Protein AF-A0A3P7NW54-F1 (afdb_monomer)

Mean predicted aligned error: 4.27 Å

InterPro domains:
  IPR036188 FAD/NAD(P)-binding domain superfamily [G3DSA:3.50.50.60] (1-133)

Radius of gyration: 20.53 Å; Cα contacts (8 Å, |Δi|>4): 129; chains: 1; bounding box: 55×34×50 Å

Structure (mmCIF, N/CA/C/O backbone):
data_AF-A0A3P7NW54-F1
#
_entry.id   AF-A0A3P7NW54-F1
#
loop_
_atom_site.group_PDB
_atom_site.id
_atom_site.type_symbol
_atom_site.label_atom_id
_atom_site.label_alt_id
_atom_site.label_comp_id
_atom_site.label_asym_id
_atom_site.label_entity_id
_atom_site.label_seq_id
_atom_site.pdbx_PDB_ins_code
_atom_site.Cartn_x
_atom_site.Cartn_y
_atom_site.Cartn_z
_atom_site.occupancy
_atom_site.B_iso_or_equiv
_atom_site.auth_seq_id
_atom_site.auth_comp_id
_atom_site.auth_asym_id
_atom_site.auth_atom_id
_atom_site.pdbx_PDB_model_num
ATOM 1 N N . GLN A 1 1 ? 14.158 8.516 -27.474 1.00 71.12 1 GLN A N 1
ATOM 2 C CA . GLN A 1 1 ? 15.594 8.461 -27.823 1.00 71.12 1 GLN A CA 1
ATOM 3 C C . GLN A 1 1 ? 16.418 8.303 -26.555 1.00 71.12 1 GLN A C 1
ATOM 5 O O . GLN A 1 1 ? 16.928 7.213 -26.355 1.00 71.12 1 GLN A O 1
ATOM 10 N N . LEU A 1 2 ? 16.351 9.264 -25.623 1.00 90.12 2 LEU A N 1
ATOM 11 C CA . LEU A 1 2 ? 17.020 9.201 -24.313 1.00 90.12 2 LEU A CA 1
ATOM 12 C C . LEU A 1 2 ? 16.905 7.848 -23.580 1.00 90.12 2 LEU A C 1
ATOM 14 O O . LEU A 1 2 ? 17.915 7.283 -23.183 1.00 90.12 2 LEU A O 1
ATOM 18 N N . SER A 1 3 ? 15.699 7.291 -23.433 1.00 91.94 3 SER A N 1
ATOM 19 C CA . SER A 1 3 ? 15.502 6.012 -22.730 1.00 91.94 3 SER A CA 1
ATOM 20 C C . SER A 1 3 ? 16.209 4.822 -23.393 1.00 91.94 3 SER A C 1
ATOM 22 O O . SER A 1 3 ? 16.720 3.954 -22.690 1.00 91.94 3 SER A O 1
ATOM 24 N N . ARG A 1 4 ? 16.301 4.790 -24.731 1.00 92.12 4 ARG A N 1
ATOM 25 C CA . ARG A 1 4 ? 17.040 3.745 -25.463 1.00 92.12 4 ARG A CA 1
ATOM 26 C C . ARG A 1 4 ? 18.547 3.912 -25.316 1.00 92.12 4 ARG A C 1
ATOM 28 O O . ARG A 1 4 ? 19.242 2.916 -25.140 1.00 92.12 4 ARG A O 1
ATOM 35 N N . ASP A 1 5 ? 19.037 5.149 -25.357 1.00 93.00 5 ASP A N 1
ATOM 36 C CA . ASP A 1 5 ? 20.465 5.445 -25.213 1.00 93.00 5 ASP A CA 1
ATOM 37 C C . ASP A 1 5 ? 20.952 5.050 -23.809 1.00 93.00 5 ASP A C 1
ATOM 39 O O . ASP A 1 5 ? 21.955 4.350 -23.668 1.00 93.00 5 ASP A O 1
ATOM 43 N N . VAL A 1 6 ? 20.177 5.396 -22.773 1.00 94.75 6 VAL A N 1
ATOM 44 C CA . VAL A 1 6 ? 20.446 4.998 -21.382 1.00 94.75 6 VAL A CA 1
ATOM 45 C C . VAL A 1 6 ? 20.400 3.477 -21.215 1.00 94.75 6 VAL A C 1
ATOM 47 O O . VAL A 1 6 ? 21.310 2.911 -20.615 1.00 94.75 6 VAL A O 1
ATOM 50 N N . ALA A 1 7 ? 19.394 2.793 -21.773 1.00 95.19 7 ALA A N 1
ATOM 51 C CA . ALA A 1 7 ? 19.308 1.332 -21.704 1.00 95.19 7 ALA A CA 1
ATOM 52 C C . ALA A 1 7 ? 20.479 0.642 -22.428 1.00 95.19 7 ALA A C 1
ATOM 54 O O . ALA A 1 7 ? 21.038 -0.329 -21.916 1.00 95.19 7 ALA A O 1
ATOM 55 N N . THR A 1 8 ? 20.894 1.160 -23.588 1.00 94.88 8 THR A N 1
ATOM 56 C CA . THR A 1 8 ? 22.049 0.645 -24.343 1.00 94.88 8 THR A CA 1
ATOM 57 C C . THR A 1 8 ? 23.335 0.799 -23.537 1.00 94.88 8 THR A C 1
ATOM 59 O O . THR A 1 8 ? 24.111 -0.149 -23.432 1.00 94.88 8 THR A O 1
ATOM 62 N N . PHE A 1 9 ? 23.539 1.969 -22.92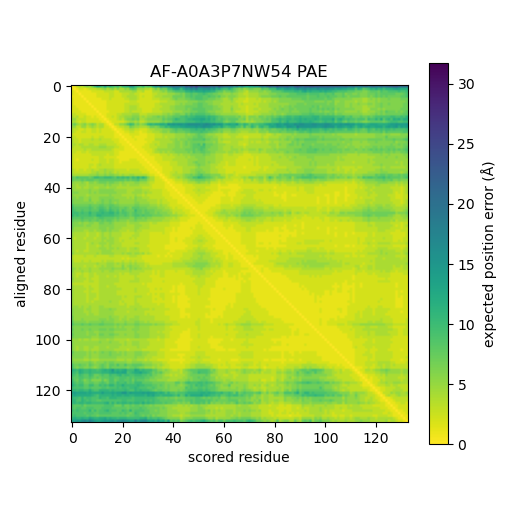4 1.00 95.75 9 PHE A N 1
ATOM 63 C CA . PHE A 1 9 ? 24.691 2.230 -22.066 1.00 95.75 9 PHE A CA 1
ATOM 64 C C . PHE A 1 9 ? 24.709 1.308 -20.838 1.00 95.75 9 PHE A C 1
ATOM 66 O O . PHE A 1 9 ? 25.707 0.630 -20.601 1.00 95.75 9 PHE A O 1
ATOM 73 N N . ALA A 1 10 ? 23.597 1.226 -20.099 1.00 96.25 10 ALA A N 1
ATOM 74 C CA . ALA A 1 10 ? 23.486 0.433 -18.872 1.00 96.25 10 ALA A CA 1
ATOM 75 C C . ALA A 1 10 ? 23.645 -1.080 -19.101 1.00 96.25 10 ALA A C 1
ATOM 77 O O . ALA A 1 10 ? 24.059 -1.801 -18.198 1.00 96.25 10 ALA A O 1
ATOM 78 N N . THR A 1 11 ? 23.327 -1.566 -20.303 1.00 96.50 11 THR A N 1
ATOM 79 C CA . THR A 1 1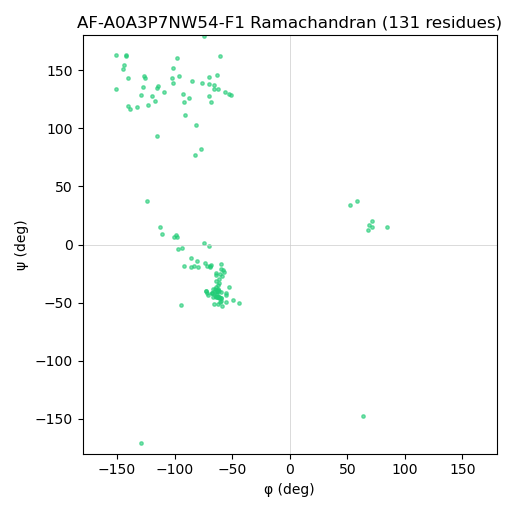1 ? 23.458 -2.984 -20.675 1.00 96.50 11 THR A CA 1
ATOM 80 C C . THR A 1 11 ? 24.709 -3.281 -21.500 1.00 96.50 11 THR A C 1
ATOM 82 O O . THR A 1 11 ? 24.862 -4.402 -21.982 1.00 96.50 11 THR A O 1
ATOM 85 N N . HIS A 1 12 ? 25.602 -2.300 -21.686 1.00 95.00 12 HIS A N 1
ATOM 86 C CA . HIS A 1 12 ? 26.802 -2.406 -22.526 1.00 95.00 12 HIS A CA 1
ATOM 87 C C . HIS A 1 12 ? 26.515 -2.902 -23.956 1.00 95.00 12 HIS A C 1
ATOM 89 O O . HIS A 1 12 ? 27.309 -3.634 -24.543 1.00 95.00 12 HIS A O 1
ATOM 95 N N . GLY A 1 13 ? 25.354 -2.542 -24.511 1.00 93.62 13 GLY A N 1
ATOM 96 C CA . GLY A 1 13 ? 24.903 -3.025 -25.819 1.00 93.62 13 GLY A CA 1
ATOM 97 C C . GLY A 1 13 ? 24.565 -4.521 -25.869 1.00 93.62 13 GLY A C 1
ATOM 98 O O . GLY A 1 13 ? 24.384 -5.062 -26.955 1.00 93.62 13 GLY A O 1
ATOM 99 N N . GLY A 1 14 ? 24.462 -5.201 -24.720 1.00 95.56 14 GLY A N 1
ATOM 100 C CA . GLY A 1 14 ? 24.140 -6.629 -24.639 1.00 95.56 14 GLY A CA 1
ATOM 101 C C . GLY A 1 14 ? 22.702 -6.970 -25.046 1.00 95.56 14 GLY A C 1
ATOM 102 O O . GLY A 1 14 ? 22.411 -8.120 -25.371 1.00 95.56 14 GLY A O 1
ATOM 103 N N . LEU A 1 15 ? 21.802 -5.982 -25.066 1.00 93.69 15 LEU A N 1
ATOM 104 C CA . LEU A 1 15 ? 20.455 -6.129 -25.613 1.00 93.69 15 LEU A CA 1
ATOM 105 C C . LEU A 1 15 ? 20.443 -5.739 -27.094 1.00 93.69 15 LEU A C 1
ATOM 107 O O . LEU A 1 15 ? 20.563 -4.568 -27.444 1.00 93.69 15 LEU A O 1
ATOM 111 N N . SER A 1 16 ? 20.242 -6.728 -27.966 1.00 88.06 16 SER A N 1
ATOM 112 C CA . SER A 1 16 ? 20.237 -6.548 -29.425 1.00 88.06 16 SER A CA 1
ATOM 113 C C . SER A 1 16 ? 18.985 -5.853 -29.971 1.00 88.06 16 SER A C 1
ATOM 115 O O . SER A 1 16 ? 18.987 -5.394 -31.113 1.00 88.06 16 SER A O 1
ATOM 117 N N . ARG A 1 17 ? 17.907 -5.774 -29.180 1.00 89.88 17 ARG A N 1
ATOM 118 C CA . ARG A 1 17 ? 16.622 -5.196 -29.585 1.00 89.88 17 ARG A CA 1
ATOM 119 C C . ARG A 1 17 ? 16.003 -4.392 -28.442 1.00 89.88 17 ARG A C 1
ATOM 121 O O . ARG A 1 17 ? 15.694 -4.945 -27.393 1.00 89.88 17 ARG A O 1
ATOM 128 N N . LEU A 1 18 ? 15.792 -3.097 -28.683 1.00 92.31 18 LEU A N 1
ATOM 129 C CA . LEU A 1 18 ? 15.212 -2.127 -27.738 1.00 92.31 18 LEU A CA 1
ATOM 130 C C . LEU A 1 18 ? 13.976 -1.428 -28.334 1.00 92.31 18 LEU A C 1
ATOM 132 O O . LEU A 1 18 ? 13.747 -0.223 -28.157 1.00 92.31 18 LEU A O 1
ATOM 136 N N . ASP A 1 19 ? 13.186 -2.187 -29.092 1.00 93.94 19 ASP A N 1
ATOM 137 C CA . ASP A 1 19 ? 11.861 -1.741 -29.507 1.00 93.94 19 ASP A CA 1
ATOM 138 C C . ASP A 1 19 ? 10.969 -1.626 -28.273 1.00 93.94 19 ASP A C 1
ATOM 140 O O . ASP A 1 19 ? 10.984 -2.498 -27.406 1.00 93.94 19 ASP A O 1
ATOM 144 N N . PHE A 1 20 ? 10.186 -0.551 -28.192 1.00 95.19 20 PHE A N 1
ATOM 145 C CA . PHE A 1 20 ? 9.245 -0.411 -27.090 1.00 95.19 20 PHE A CA 1
ATOM 146 C C . PHE A 1 20 ? 8.124 -1.433 -27.248 1.00 95.19 20 PHE A C 1
ATOM 148 O O . PHE A 1 20 ? 7.590 -1.608 -28.348 1.00 95.19 20 PHE A O 1
ATOM 155 N N . ALA A 1 21 ? 7.735 -2.053 -26.135 1.00 96.00 21 ALA A N 1
ATOM 156 C CA . ALA A 1 21 ? 6.434 -2.692 -26.040 1.00 96.00 21 ALA A CA 1
ATOM 157 C C . ALA A 1 21 ? 5.325 -1.647 -26.257 1.00 96.00 21 ALA A C 1
ATOM 159 O O . ALA A 1 21 ? 5.561 -0.439 -26.170 1.00 96.00 21 ALA A O 1
ATOM 160 N N . THR A 1 22 ? 4.116 -2.110 -26.563 1.00 97.69 22 THR A N 1
ATOM 161 C CA . THR A 1 22 ? 2.942 -1.238 -26.643 1.00 97.69 22 THR A CA 1
ATOM 162 C C . THR A 1 22 ? 2.224 -1.215 -25.301 1.00 97.69 22 THR A C 1
ATOM 164 O O . THR A 1 22 ? 1.935 -2.263 -24.728 1.00 97.69 22 THR A O 1
ATOM 167 N N . ASN A 1 23 ? 1.945 -0.015 -24.795 1.00 96.88 23 ASN A N 1
ATOM 168 C CA . ASN A 1 23 ? 1.121 0.176 -23.608 1.00 96.88 23 ASN A CA 1
ATOM 169 C C . ASN A 1 23 ? -0.371 -0.060 -23.932 1.00 96.88 23 ASN A C 1
ATOM 171 O O . ASN A 1 23 ? -0.749 -0.306 -25.080 1.00 96.88 23 ASN A O 1
ATOM 175 N N . ALA A 1 24 ? -1.244 0.073 -22.929 1.00 96.75 24 ALA A N 1
ATOM 176 C CA . ALA A 1 24 ? -2.691 -0.128 -23.082 1.00 96.75 24 ALA A CA 1
ATOM 177 C C . ALA A 1 24 ? -3.371 0.803 -24.114 1.00 96.75 24 ALA A C 1
ATOM 179 O O . ALA A 1 24 ? -4.478 0.514 -24.562 1.00 96.75 24 ALA A O 1
ATOM 180 N N . HIS A 1 25 ? -2.715 1.895 -24.518 1.00 96.38 25 HIS A N 1
ATOM 181 C CA . HIS A 1 25 ? -3.189 2.837 -25.537 1.00 96.38 25 HIS A CA 1
ATOM 182 C C . HIS A 1 25 ? -2.583 2.568 -26.926 1.00 96.38 25 HIS A C 1
ATOM 184 O O . HIS A 1 25 ? -2.762 3.370 -27.841 1.00 96.38 25 HIS A O 1
ATOM 190 N N . GLY A 1 26 ? -1.828 1.476 -27.092 1.00 96.31 26 GLY A N 1
ATOM 191 C CA . GLY A 1 26 ? -1.127 1.152 -28.336 1.00 96.31 26 GLY A CA 1
ATOM 192 C C . GLY A 1 26 ? 0.081 2.051 -28.626 1.00 96.31 26 GLY A C 1
ATOM 193 O O . GLY A 1 26 ? 0.568 2.076 -29.754 1.00 96.31 26 GLY A O 1
ATOM 194 N N . GLN A 1 27 ? 0.566 2.802 -27.636 1.00 96.50 27 GLN A N 1
ATOM 195 C CA . GLN A 1 27 ? 1.720 3.695 -27.760 1.00 96.50 27 GLN A CA 1
ATOM 196 C C . GLN A 1 27 ? 2.991 3.018 -27.222 1.00 96.50 27 GLN A C 1
ATOM 198 O O . GLN A 1 27 ? 2.878 2.072 -26.444 1.00 96.50 27 GLN A O 1
ATOM 203 N N . PRO A 1 28 ? 4.201 3.486 -27.584 1.00 96.69 28 PRO A N 1
ATOM 204 C CA . PRO A 1 28 ? 5.440 3.022 -26.961 1.00 96.69 28 PRO A CA 1
ATOM 205 C C . PRO A 1 28 ? 5.381 3.098 -25.427 1.00 96.69 28 PRO A C 1
ATOM 207 O O . PRO A 1 28 ? 5.049 4.147 -24.877 1.00 96.69 28 PRO A O 1
ATOM 210 N N . ASP A 1 29 ? 5.714 2.003 -24.747 1.00 96.25 29 ASP A N 1
ATOM 211 C CA . ASP A 1 29 ? 5.665 1.896 -23.287 1.00 96.25 29 ASP A CA 1
ATOM 212 C C . ASP A 1 29 ? 6.859 2.601 -22.626 1.00 96.25 29 ASP A C 1
ATOM 214 O O . ASP A 1 29 ? 7.905 2.018 -22.335 1.00 96.25 29 ASP A O 1
ATOM 218 N N . VAL A 1 30 ? 6.724 3.917 -22.483 1.00 95.62 30 VAL A N 1
ATOM 219 C CA . VAL A 1 30 ? 7.659 4.791 -21.780 1.00 95.62 30 VAL A CA 1
ATOM 220 C C . VAL A 1 30 ? 6.887 5.974 -21.206 1.00 95.62 30 VAL A C 1
ATOM 222 O O . VAL A 1 30 ? 6.071 6.589 -21.892 1.00 95.62 30 VAL A O 1
ATOM 225 N N . ALA A 1 31 ? 7.152 6.306 -19.947 1.00 95.44 31 ALA A N 1
ATOM 226 C CA . ALA A 1 31 ? 6.496 7.397 -19.241 1.00 95.44 31 ALA A CA 1
ATOM 227 C C . ALA A 1 31 ? 7.487 8.131 -18.330 1.00 95.44 31 ALA A C 1
ATOM 229 O O . ALA A 1 31 ? 8.567 7.623 -18.023 1.00 95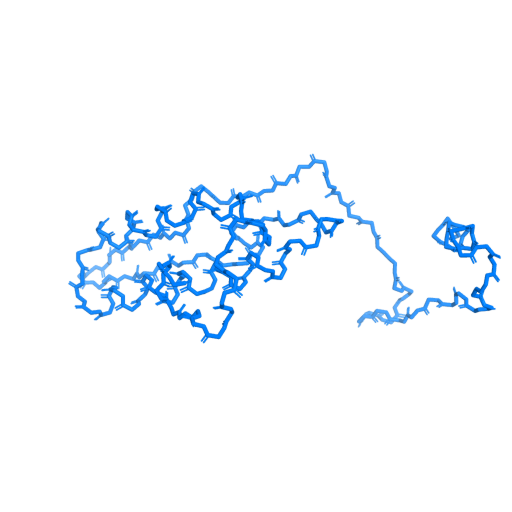.44 31 ALA A O 1
ATOM 230 N N . ILE A 1 32 ? 7.116 9.345 -17.928 1.00 95.69 32 ILE A N 1
ATOM 231 C CA . ILE A 1 32 ? 7.857 10.171 -16.973 1.00 95.69 32 ILE A CA 1
ATOM 232 C C . ILE A 1 32 ? 6.975 10.337 -15.740 1.00 95.69 32 ILE A C 1
ATOM 234 O O . ILE A 1 32 ? 5.786 10.625 -15.869 1.00 95.69 32 ILE A O 1
ATOM 238 N N . PHE A 1 33 ? 7.578 10.171 -14.568 1.00 95.38 33 PHE A N 1
ATOM 239 C CA . PHE A 1 33 ? 6.927 10.312 -13.271 1.00 95.38 33 PHE A CA 1
ATOM 240 C C . PHE A 1 33 ? 7.714 11.301 -12.416 1.00 95.38 33 PHE A C 1
ATOM 242 O O . PHE A 1 33 ? 8.942 11.366 -12.514 1.00 95.38 33 PHE A O 1
ATOM 249 N N . ASP A 1 34 ? 7.001 12.074 -11.604 1.00 95.62 34 ASP A N 1
ATOM 250 C CA . ASP A 1 34 ? 7.595 12.989 -10.635 1.00 95.62 34 ASP A CA 1
ATOM 251 C C . ASP A 1 34 ? 7.765 12.272 -9.290 1.00 95.62 34 ASP A C 1
ATOM 253 O O . ASP A 1 34 ? 6.798 11.767 -8.731 1.00 95.62 34 ASP A O 1
ATOM 257 N N . PHE A 1 35 ? 8.996 12.230 -8.782 1.00 94.94 35 PHE A N 1
ATOM 258 C CA . PHE A 1 35 ? 9.336 11.661 -7.472 1.00 94.94 35 PHE A CA 1
ATOM 259 C C . PHE A 1 35 ? 9.803 12.724 -6.468 1.00 94.94 35 PHE A C 1
ATOM 261 O O . PHE A 1 35 ? 10.412 12.394 -5.452 1.00 94.94 35 PHE A O 1
ATOM 268 N N . THR A 1 36 ? 9.557 14.007 -6.748 1.00 93.81 36 THR A N 1
ATOM 269 C CA . THR A 1 36 ? 9.990 15.119 -5.889 1.00 93.81 36 THR A CA 1
ATOM 270 C C . THR A 1 36 ? 9.298 15.088 -4.527 1.00 93.81 36 THR A C 1
ATOM 272 O O . THR A 1 36 ? 9.932 15.348 -3.504 1.00 93.81 36 THR A O 1
ATOM 275 N N . SER A 1 37 ? 8.008 14.756 -4.498 1.00 90.56 37 SER A N 1
ATOM 276 C CA . SER A 1 37 ? 7.217 14.643 -3.274 1.00 90.56 37 SER A CA 1
ATOM 277 C C . SER A 1 37 ? 6.492 13.310 -3.235 1.00 90.56 37 SER A C 1
ATOM 279 O O . SER A 1 37 ? 5.784 12.980 -4.180 1.00 90.56 37 SER A O 1
ATOM 281 N N . LEU A 1 38 ? 6.639 12.593 -2.123 1.00 91.38 38 LEU A N 1
ATOM 282 C CA . LEU A 1 38 ? 5.872 11.387 -1.831 1.00 91.38 38 LEU A CA 1
ATOM 283 C C . LEU A 1 38 ? 4.761 11.725 -0.842 1.00 91.38 38 LEU A C 1
ATOM 285 O O . LEU A 1 38 ? 4.977 12.467 0.121 1.00 91.38 38 LEU A O 1
ATOM 289 N N . SER A 1 39 ? 3.588 11.157 -1.076 1.00 93.81 39 SER A N 1
ATOM 290 C CA . SER A 1 39 ? 2.389 11.376 -0.278 1.00 93.81 39 SER A CA 1
ATOM 291 C C . SER A 1 39 ? 2.123 10.203 0.663 1.00 93.81 39 SER A C 1
ATOM 293 O O . SER A 1 39 ? 2.307 9.038 0.319 1.00 93.81 39 SER A O 1
ATOM 295 N N . ALA A 1 40 ? 1.628 10.499 1.859 1.00 96.31 40 ALA A N 1
ATOM 296 C CA . ALA A 1 40 ? 1.089 9.498 2.771 1.00 96.31 40 ALA A CA 1
ATOM 297 C C . ALA A 1 40 ? -0.151 10.067 3.459 1.00 96.31 40 ALA A C 1
ATOM 299 O O . ALA A 1 40 ? -0.213 11.262 3.759 1.00 96.31 40 ALA A O 1
ATOM 300 N N . ALA A 1 41 ? -1.150 9.222 3.698 1.00 97.00 41 ALA A N 1
ATOM 301 C CA . ALA A 1 41 ? -2.347 9.637 4.410 1.00 97.00 41 ALA A CA 1
ATOM 302 C C . ALA A 1 41 ? -2.029 9.892 5.889 1.00 97.00 41 ALA A C 1
ATOM 304 O O . ALA A 1 41 ? -1.256 9.162 6.505 1.00 97.00 41 ALA A O 1
ATOM 305 N N . GLU A 1 42 ? -2.665 10.892 6.495 1.00 96.06 42 GLU A N 1
ATOM 306 C CA . GLU A 1 42 ? -2.500 11.153 7.932 1.00 96.06 42 GLU A CA 1
ATOM 307 C C . GLU A 1 42 ? -3.050 9.997 8.784 1.00 96.06 42 GLU A C 1
ATOM 309 O O . GLU A 1 42 ? -2.434 9.601 9.767 1.00 96.06 42 GLU A O 1
ATOM 314 N N . TYR A 1 43 ? -4.174 9.405 8.362 1.00 96.75 43 TYR A N 1
ATOM 315 C CA . TYR A 1 43 ? -4.837 8.309 9.066 1.00 96.75 43 TYR A CA 1
ATOM 316 C C . TYR A 1 43 ? -5.092 7.130 8.137 1.00 96.75 43 TYR A C 1
ATOM 318 O O . TYR A 1 43 ? -5.626 7.289 7.038 1.00 96.75 43 TYR A O 1
ATOM 326 N N . ALA A 1 44 ? -4.809 5.922 8.622 1.00 97.69 44 ALA A N 1
ATOM 327 C CA . ALA A 1 44 ? -5.057 4.707 7.854 1.00 97.69 44 ALA A CA 1
ATOM 328 C C . ALA A 1 44 ? -6.514 4.233 7.869 1.00 97.69 44 ALA A C 1
ATOM 330 O O . ALA A 1 44 ? -6.923 3.439 7.019 1.00 97.69 44 ALA A O 1
ATOM 331 N N . CYS A 1 45 ? -7.305 4.690 8.839 1.00 97.94 45 CYS A N 1
ATOM 332 C CA . CYS A 1 45 ? -8.729 4.402 8.886 1.00 97.94 45 CYS A CA 1
ATOM 333 C C . CYS A 1 45 ? -9.515 5.515 9.574 1.00 97.94 45 CYS A C 1
ATOM 335 O O . CYS A 1 45 ? -8.968 6.324 10.323 1.00 97.94 45 CYS A O 1
ATOM 337 N N . ARG A 1 46 ? -10.827 5.512 9.351 1.00 97.69 46 ARG A N 1
ATOM 338 C CA . ARG A 1 46 ? -11.792 6.295 10.120 1.00 97.69 46 ARG A CA 1
ATOM 339 C C . ARG A 1 46 ? -13.091 5.516 10.266 1.00 97.69 46 ARG A C 1
ATOM 341 O O . ARG A 1 46 ? -13.447 4.726 9.391 1.00 97.69 46 ARG A O 1
ATOM 348 N N . ILE A 1 47 ? -13.819 5.763 11.349 1.00 97.69 47 ILE A N 1
ATOM 349 C CA . ILE A 1 47 ? -15.160 5.211 11.551 1.00 97.69 47 ILE A CA 1
ATOM 350 C C . ILE A 1 47 ? -16.141 6.373 11.613 1.00 97.69 47 ILE A C 1
ATOM 352 O O . ILE A 1 47 ? -15.973 7.286 12.417 1.00 97.69 47 ILE A O 1
ATOM 356 N N . VAL A 1 48 ? -17.148 6.340 10.744 1.00 97.12 48 VAL A N 1
ATOM 357 C CA . VAL A 1 48 ? -18.203 7.356 10.674 1.00 97.12 48 VAL A CA 1
ATOM 358 C C . VAL A 1 48 ? -19.532 6.725 11.060 1.00 97.12 48 VAL A C 1
ATOM 360 O O . VAL A 1 48 ? -19.835 5.624 10.614 1.00 97.12 48 VAL A O 1
ATOM 363 N N . ASP A 1 49 ? -20.326 7.404 11.882 1.00 96.62 49 ASP A N 1
ATOM 364 C CA . ASP A 1 49 ? -21.677 6.960 12.229 1.00 96.62 49 ASP A CA 1
ATOM 365 C C . ASP A 1 49 ? -22.709 7.880 11.583 1.00 96.62 49 ASP A C 1
ATOM 367 O O . ASP A 1 49 ? -22.617 9.108 11.670 1.00 96.62 49 ASP A O 1
ATOM 371 N N . ARG A 1 50 ? -23.699 7.276 10.925 1.00 97.00 50 ARG A N 1
ATOM 372 C CA . ARG A 1 50 ? -24.874 7.990 10.437 1.00 97.00 50 ARG A CA 1
ATOM 373 C C . ARG A 1 50 ? -26.130 7.222 10.818 1.00 97.00 50 ARG A C 1
ATOM 375 O O . ARG A 1 50 ? -26.350 6.121 10.327 1.00 97.00 50 ARG A O 1
ATOM 382 N N . LEU A 1 51 ? -26.996 7.845 11.621 1.00 96.88 51 LEU A N 1
ATOM 383 C CA . LEU A 1 51 ? -28.267 7.260 12.078 1.00 96.88 51 LEU A CA 1
ATOM 384 C C . LEU A 1 51 ? -28.081 5.935 12.847 1.00 96.88 51 LEU A C 1
ATOM 386 O O . LEU A 1 51 ? -28.873 5.009 12.675 1.00 96.88 51 LEU A O 1
ATOM 390 N N . GLY A 1 52 ? -27.024 5.828 13.659 1.00 95.12 52 GLY A N 1
ATOM 391 C CA . GLY A 1 52 ? -26.705 4.613 14.412 1.00 95.12 52 GLY A CA 1
ATOM 392 C C . GLY A 1 52 ? -26.188 3.477 13.529 1.00 95.12 52 GLY A C 1
ATOM 393 O O . GLY A 1 52 ? -26.296 2.308 13.896 1.00 95.12 52 GLY A O 1
ATOM 394 N N . ARG A 1 53 ? -25.693 3.804 12.329 1.00 95.75 53 ARG A N 1
ATOM 395 C CA . ARG A 1 53 ? -25.114 2.853 11.376 1.00 95.75 53 ARG A CA 1
ATOM 396 C C . ARG A 1 53 ? -23.639 3.195 11.201 1.00 95.75 53 ARG A C 1
ATOM 398 O O . ARG A 1 53 ? -23.319 4.067 10.385 1.00 95.75 53 ARG A O 1
ATOM 405 N N . PRO A 1 54 ? -22.748 2.557 11.970 1.00 96.12 54 PRO A N 1
ATOM 406 C CA . PRO A 1 54 ? -21.331 2.845 11.884 1.00 96.12 54 PRO A CA 1
ATOM 407 C C . PRO A 1 54 ? -20.727 2.192 10.630 1.00 96.12 54 PRO A C 1
ATOM 409 O O . PRO A 1 54 ? -21.043 1.055 10.280 1.00 96.12 54 PRO A O 1
ATOM 412 N N . LEU A 1 55 ? -19.842 2.921 9.953 1.00 97.44 55 LEU A N 1
ATOM 413 C CA . LEU A 1 55 ? -19.102 2.504 8.764 1.00 97.44 55 LEU A CA 1
ATOM 414 C C . LEU A 1 55 ? -17.603 2.644 9.034 1.00 97.44 55 LEU A C 1
ATOM 416 O O . LEU A 1 55 ? -17.116 3.749 9.278 1.00 97.44 55 LEU A O 1
ATOM 420 N N . CYS A 1 56 ? -16.871 1.534 8.946 1.00 97.75 56 CYS A N 1
ATOM 421 C CA . CYS A 1 56 ? -15.412 1.517 8.996 1.00 97.75 56 CYS A CA 1
ATOM 422 C C . CYS A 1 56 ? -14.835 1.716 7.590 1.00 97.75 56 CYS A C 1
ATOM 424 O O . CYS A 1 56 ? -15.200 1.004 6.656 1.00 97.75 56 CYS A O 1
ATOM 426 N N . GLN A 1 57 ? -13.960 2.707 7.436 1.00 97.94 57 GLN A N 1
ATOM 427 C CA . GLN A 1 57 ? -13.284 3.033 6.183 1.00 97.94 57 GLN A CA 1
ATOM 428 C C . GLN A 1 57 ? -11.777 2.905 6.392 1.00 97.94 57 GLN A C 1
ATOM 430 O O . GLN A 1 57 ? -11.243 3.523 7.311 1.00 97.94 57 GLN A O 1
ATOM 435 N N . CYS A 1 58 ? -11.101 2.148 5.531 1.00 97.94 58 CYS A N 1
ATOM 436 C CA . CYS A 1 58 ? -9.659 1.916 5.592 1.00 97.94 58 CYS A CA 1
ATOM 437 C C . CYS A 1 58 ? -9.000 2.280 4.259 1.00 97.94 58 CYS A C 1
ATOM 439 O O . CYS A 1 58 ? -9.566 2.013 3.198 1.00 97.94 58 CYS A O 1
ATOM 441 N N . LEU A 1 59 ? -7.797 2.846 4.327 1.00 98.31 59 LEU A N 1
ATOM 442 C CA . LEU A 1 59 ? -6.904 3.028 3.186 1.00 98.31 59 LEU A CA 1
ATOM 443 C C . LEU A 1 59 ? -5.888 1.881 3.134 1.00 98.31 59 LEU A C 1
ATOM 445 O O . LEU A 1 59 ? -5.449 1.375 4.172 1.00 98.31 59 LEU A O 1
ATOM 449 N N . VAL A 1 60 ? -5.528 1.476 1.916 1.00 98.19 60 VAL A N 1
ATOM 450 C CA . VAL A 1 60 ? -4.571 0.399 1.624 1.00 98.19 60 VAL A CA 1
ATOM 451 C C . VAL A 1 60 ? -3.746 0.755 0.385 1.00 98.19 60 VAL A C 1
ATOM 453 O O . VAL A 1 60 ? -4.216 1.505 -0.472 1.00 98.19 60 VAL A O 1
ATOM 456 N N . GLY A 1 61 ? -2.541 0.194 0.274 1.00 97.38 61 GLY A N 1
ATOM 457 C CA . GLY A 1 61 ? -1.659 0.385 -0.883 1.00 97.38 61 GLY A CA 1
ATOM 458 C C . GLY A 1 61 ? -1.203 1.83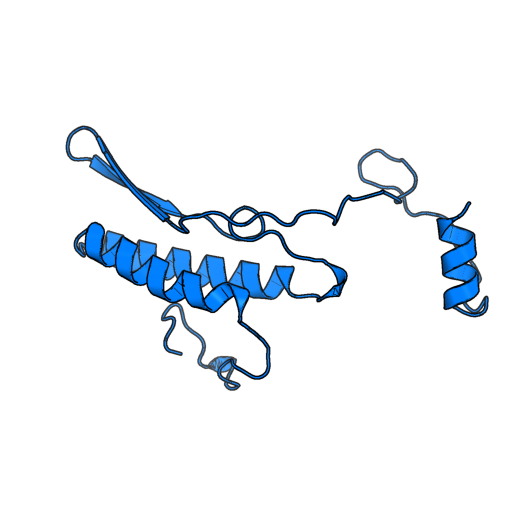1 -1.064 1.00 97.38 61 GLY A C 1
ATOM 459 O O . GLY A 1 61 ? -1.067 2.574 -0.093 1.00 97.38 61 GLY A O 1
ATOM 460 N N . ASP A 1 62 ? -1.018 2.231 -2.319 1.00 96.56 62 ASP A N 1
ATOM 461 C CA . ASP A 1 62 ? -0.521 3.558 -2.702 1.00 96.56 62 ASP A CA 1
ATOM 462 C C . ASP A 1 62 ? -1.434 4.701 -2.227 1.00 96.56 62 ASP A C 1
ATOM 464 O O . ASP A 1 62 ? -0.970 5.811 -1.987 1.00 96.56 62 ASP A O 1
ATOM 468 N N . ALA A 1 63 ? -2.731 4.431 -2.021 1.00 96.56 63 ALA A N 1
ATOM 469 C CA . ALA A 1 63 ? -3.660 5.403 -1.441 1.00 96.56 63 ALA A CA 1
ATOM 470 C C . ALA A 1 63 ? -3.388 5.681 0.051 1.00 96.56 63 ALA A C 1
ATOM 472 O O . ALA A 1 63 ? -3.862 6.685 0.582 1.00 96.56 63 ALA A O 1
ATOM 473 N N . LEU A 1 64 ? -2.671 4.782 0.735 1.00 97.44 64 LEU A N 1
ATOM 474 C CA . LEU A 1 64 ? -2.224 4.958 2.114 1.00 97.44 64 LEU A CA 1
ATOM 475 C C . LEU A 1 64 ? -0.805 5.539 2.172 1.00 97.44 64 LEU A C 1
ATOM 477 O O . LEU A 1 64 ? -0.594 6.530 2.866 1.00 97.44 64 LEU A O 1
ATOM 481 N N . VAL A 1 65 ? 0.150 4.922 1.469 1.00 95.88 65 VAL A N 1
ATOM 482 C CA . VAL A 1 65 ? 1.554 5.359 1.401 1.00 95.88 65 VAL A CA 1
ATOM 483 C C . VAL A 1 65 ? 2.045 5.225 -0.032 1.00 95.88 65 VAL A C 1
ATOM 485 O O .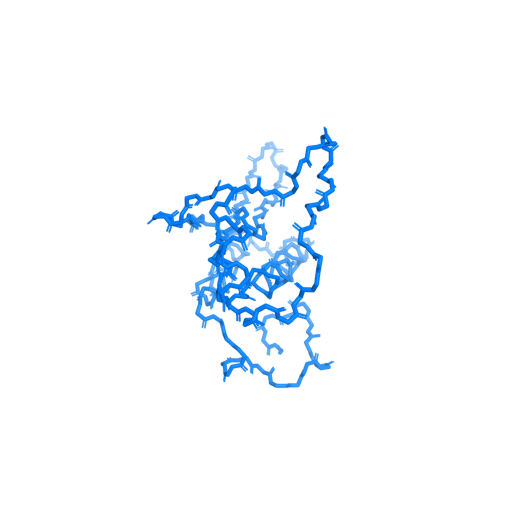 VAL A 1 65 ? 2.151 4.112 -0.544 1.00 95.88 65 VAL A O 1
ATOM 488 N N . GLU A 1 66 ? 2.389 6.346 -0.655 1.00 95.25 66 GLU A N 1
ATOM 489 C CA . GLU A 1 66 ? 2.966 6.376 -1.993 1.00 95.25 66 GLU A CA 1
ATOM 490 C C . GLU A 1 66 ? 4.386 5.779 -1.979 1.00 95.25 66 GLU A C 1
ATOM 492 O O . GLU A 1 66 ? 5.255 6.254 -1.235 1.00 95.25 66 GLU A O 1
ATOM 497 N N . PRO A 1 67 ? 4.661 4.729 -2.774 1.00 93.38 67 PRO A N 1
ATOM 498 C CA . PRO A 1 67 ? 5.966 4.093 -2.774 1.00 93.38 67 PRO A CA 1
ATOM 499 C C . PRO A 1 67 ? 6.949 4.801 -3.708 1.00 93.38 67 PRO A C 1
ATOM 501 O O . PRO A 1 67 ? 6.643 5.122 -4.854 1.00 93.38 67 PRO A O 1
ATOM 504 N N . PHE A 1 68 ? 8.202 4.908 -3.272 1.00 94.25 68 PHE A N 1
ATOM 505 C CA . PHE A 1 68 ? 9.306 5.226 -4.171 1.00 94.25 68 PHE A CA 1
ATOM 506 C C . PHE A 1 68 ? 9.760 3.953 -4.894 1.00 94.25 68 PHE A C 1
ATOM 508 O O . PHE A 1 68 ? 10.436 3.112 -4.307 1.00 94.25 68 PHE A O 1
ATOM 515 N N . TRP A 1 69 ? 9.390 3.779 -6.166 1.00 95.50 69 TRP A N 1
ATOM 516 C CA . TRP A 1 69 ? 9.607 2.511 -6.885 1.00 95.50 69 TRP A CA 1
ATOM 517 C C . TRP A 1 69 ? 11.045 1.974 -6.848 1.00 95.50 69 TRP A C 1
ATOM 519 O O . TRP A 1 69 ? 11.197 0.759 -6.704 1.00 95.50 69 TRP A O 1
ATOM 529 N N . PRO A 1 70 ? 12.102 2.812 -6.902 1.00 94.75 70 PRO A N 1
ATOM 530 C CA . PRO A 1 70 ? 13.476 2.323 -6.826 1.00 94.75 70 PRO A CA 1
ATOM 531 C C . PRO A 1 70 ? 13.833 1.561 -5.540 1.00 94.75 70 PRO A C 1
ATOM 533 O O . PRO A 1 70 ? 14.790 0.792 -5.562 1.00 94.75 70 PRO A O 1
ATOM 536 N N . THR A 1 71 ? 13.099 1.729 -4.431 1.00 91.75 71 THR A N 1
A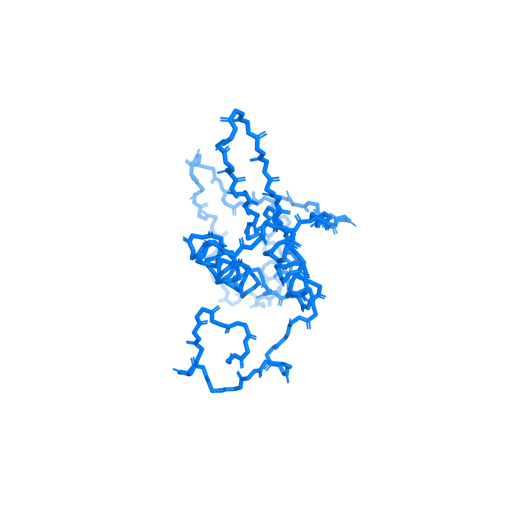TOM 537 C CA . THR A 1 71 ? 13.343 0.953 -3.194 1.00 91.75 71 THR A CA 1
ATOM 538 C C . THR A 1 71 ? 12.628 -0.396 -3.177 1.00 91.75 71 THR A C 1
ATOM 540 O O . THR A 1 71 ? 12.917 -1.221 -2.313 1.00 91.75 71 THR A O 1
ATOM 543 N N . GLY A 1 72 ? 11.697 -0.644 -4.105 1.00 92.25 72 GLY A N 1
ATOM 544 C CA . GLY A 1 72 ? 10.979 -1.916 -4.213 1.00 92.25 72 GLY A CA 1
ATOM 545 C C . GLY A 1 72 ? 9.993 -2.207 -3.073 1.00 92.25 72 GLY A C 1
ATOM 546 O O . GLY A 1 72 ? 9.577 -3.352 -2.911 1.00 92.25 72 GLY A O 1
ATOM 547 N N . SER A 1 73 ? 9.599 -1.207 -2.276 1.00 91.38 73 SER A N 1
ATOM 548 C CA . SER A 1 73 ? 8.753 -1.413 -1.089 1.00 91.38 73 SER A CA 1
ATOM 549 C C . SER A 1 73 ? 7.247 -1.502 -1.375 1.00 91.38 73 SER A C 1
ATOM 551 O O . SER A 1 73 ? 6.508 -2.036 -0.548 1.00 91.38 73 SER A O 1
ATOM 553 N N . GLY A 1 74 ? 6.778 -1.026 -2.536 1.00 94.75 74 GLY A N 1
ATOM 554 C CA . GLY A 1 74 ? 5.346 -0.822 -2.810 1.00 94.75 74 GLY A CA 1
ATOM 555 C C . GLY A 1 74 ? 4.471 -2.063 -2.618 1.00 94.75 74 GLY A C 1
ATOM 556 O O . GLY A 1 74 ? 3.488 -2.018 -1.884 1.00 94.75 74 GLY A O 1
ATOM 557 N N . CYS A 1 75 ? 4.861 -3.206 -3.191 1.00 95.88 75 CYS A N 1
ATOM 558 C CA . CYS A 1 75 ? 4.095 -4.447 -3.026 1.00 95.88 75 CYS A CA 1
ATOM 559 C C . CYS A 1 75 ? 4.054 -4.918 -1.564 1.00 95.88 75 CYS A C 1
ATOM 561 O O . CYS A 1 75 ? 2.996 -5.314 -1.078 1.00 95.88 75 CYS A O 1
ATOM 563 N N . ALA A 1 76 ? 5.184 -4.857 -0.854 1.00 94.06 76 ALA A N 1
ATOM 564 C CA . ALA A 1 76 ? 5.269 -5.312 0.530 1.00 94.06 76 ALA A CA 1
ATOM 565 C C . ALA A 1 76 ? 4.407 -4.445 1.460 1.00 94.06 76 ALA A C 1
ATOM 567 O O . ALA A 1 76 ? 3.560 -4.970 2.182 1.00 94.06 76 ALA A O 1
ATOM 568 N N . LEU A 1 77 ? 4.562 -3.119 1.391 1.00 95.00 77 LEU A N 1
ATOM 569 C CA . LEU A 1 77 ? 3.771 -2.184 2.195 1.00 95.00 77 LEU A CA 1
ATOM 570 C C . LEU A 1 77 ? 2.284 -2.242 1.833 1.00 95.00 77 LEU A C 1
ATOM 572 O O . LEU A 1 77 ? 1.430 -2.184 2.718 1.00 95.00 77 LEU A O 1
ATOM 576 N N . GLY A 1 78 ? 1.963 -2.430 0.550 1.00 96.81 78 GLY A N 1
ATOM 577 C CA . GLY A 1 78 ? 0.592 -2.622 0.093 1.00 96.81 78 GLY A CA 1
ATOM 578 C C . GLY A 1 78 ? -0.065 -3.848 0.724 1.00 96.81 78 GLY A C 1
ATOM 579 O O . GLY A 1 78 ? -1.147 -3.730 1.300 1.00 96.81 78 GLY A O 1
ATOM 580 N N . PHE A 1 79 ? 0.609 -5.000 0.708 1.00 96.31 79 PHE A N 1
ATOM 581 C CA . PHE A 1 79 ? 0.097 -6.225 1.328 1.00 96.31 79 PHE A CA 1
ATOM 582 C C . PHE A 1 79 ? -0.040 -6.095 2.847 1.00 96.31 79 PHE A C 1
ATOM 584 O O . PHE A 1 79 ? -1.087 -6.445 3.389 1.00 96.31 79 PHE A O 1
ATOM 591 N N . LEU A 1 80 ? 0.965 -5.539 3.528 1.00 95.62 80 LEU A N 1
ATOM 592 C CA . LEU A 1 80 ? 0.902 -5.301 4.974 1.00 95.62 80 LEU A CA 1
ATOM 593 C C . LEU A 1 80 ? -0.269 -4.381 5.337 1.00 95.62 80 LEU A C 1
ATOM 595 O O . LEU A 1 80 ? -1.081 -4.723 6.192 1.00 95.62 80 LEU A O 1
ATOM 599 N N . SER A 1 81 ? -0.448 -3.276 4.607 1.00 97.31 81 SER A N 1
ATOM 600 C CA . SER A 1 81 ? -1.575 -2.366 4.834 1.00 97.31 81 SER A CA 1
ATOM 601 C C . SER A 1 81 ? -2.943 -3.031 4.629 1.00 97.31 81 SER A C 1
ATOM 603 O O . SER A 1 81 ? -3.901 -2.689 5.327 1.00 97.31 81 SER A O 1
ATOM 605 N N . ALA A 1 82 ? -3.039 -3.988 3.699 1.00 97.81 82 ALA A N 1
ATOM 606 C CA . ALA A 1 82 ? -4.255 -4.749 3.442 1.00 97.81 82 ALA A CA 1
ATOM 607 C C . ALA A 1 82 ? -4.551 -5.753 4.567 1.00 97.81 82 ALA A C 1
ATOM 609 O O . ALA A 1 82 ? -5.701 -5.856 4.999 1.00 97.81 82 ALA A O 1
ATOM 610 N N . LEU A 1 83 ? -3.526 -6.440 5.085 1.00 97.06 83 LEU A N 1
ATOM 611 C CA . LEU A 1 83 ? -3.649 -7.315 6.255 1.00 97.06 83 LEU A CA 1
ATOM 612 C C . LEU A 1 83 ? -4.088 -6.518 7.491 1.00 97.06 83 LEU A C 1
ATOM 614 O O . LEU A 1 83 ? -5.051 -6.903 8.154 1.00 97.06 83 LEU A O 1
ATOM 618 N N . ASP A 1 84 ? -3.477 -5.357 7.732 1.00 97.50 84 ASP A N 1
ATOM 619 C CA . ASP A 1 84 ? -3.834 -4.463 8.839 1.00 97.50 84 ASP A CA 1
ATOM 620 C C . ASP A 1 84 ? -5.274 -3.944 8.731 1.00 97.50 84 ASP A C 1
ATOM 622 O O . ASP A 1 84 ? -5.985 -3.819 9.732 1.00 97.50 84 ASP A O 1
ATOM 626 N N . ALA A 1 85 ? -5.727 -3.629 7.513 1.00 98.06 85 ALA A N 1
ATOM 627 C CA . ALA A 1 85 ? -7.099 -3.199 7.258 1.00 98.06 85 ALA A CA 1
ATOM 628 C C . ALA A 1 85 ? -8.106 -4.333 7.497 1.00 98.06 85 ALA A C 1
ATOM 630 O O . ALA A 1 85 ? -9.155 -4.101 8.106 1.00 98.06 85 ALA A O 1
ATOM 631 N N . ALA A 1 86 ? -7.788 -5.554 7.058 1.00 98.25 86 ALA A N 1
ATOM 632 C CA . ALA A 1 86 ? -8.603 -6.738 7.307 1.00 98.25 86 ALA A CA 1
ATOM 633 C C . ALA A 1 86 ? -8.678 -7.058 8.809 1.00 98.25 86 ALA A C 1
ATOM 635 O O . ALA A 1 86 ? -9.765 -7.300 9.335 1.00 98.25 86 ALA A O 1
ATOM 636 N N . TRP A 1 87 ? -7.555 -6.963 9.522 1.00 98.19 87 TRP A N 1
ATOM 637 C CA . TRP A 1 87 ? -7.492 -7.102 10.974 1.00 98.19 87 TRP A CA 1
ATOM 638 C C . TRP A 1 87 ? -8.359 -6.071 11.697 1.00 98.19 87 TRP A C 1
ATOM 640 O O . TRP A 1 87 ? -9.245 -6.449 12.464 1.00 98.19 87 TRP A O 1
ATOM 650 N N . ALA A 1 88 ? -8.190 -4.780 11.401 1.00 98.00 88 ALA A N 1
ATOM 651 C CA . ALA A 1 88 ? -8.996 -3.720 12.004 1.00 98.00 88 ALA A CA 1
ATOM 652 C C . ALA A 1 88 ? -10.497 -3.899 11.715 1.00 98.00 88 ALA A C 1
ATOM 654 O O . ALA A 1 88 ? -11.331 -3.755 12.611 1.00 98.00 88 ALA A O 1
ATOM 655 N N . THR A 1 89 ? -10.842 -4.291 10.486 1.00 97.75 89 THR A N 1
ATOM 656 C CA . THR A 1 89 ? -12.232 -4.549 10.085 1.00 97.75 89 THR A CA 1
ATOM 657 C C . THR A 1 89 ? -12.811 -5.756 10.821 1.00 97.75 89 THR A C 1
ATOM 659 O O . THR A 1 89 ? -13.961 -5.707 11.252 1.00 97.75 89 THR A O 1
ATOM 662 N N . SER A 1 90 ? -12.022 -6.815 11.039 1.00 97.81 90 SER A N 1
ATOM 663 C CA . SER A 1 90 ? -12.448 -7.975 11.832 1.00 97.81 90 SER A CA 1
ATOM 664 C C . SER A 1 90 ? -12.741 -7.604 13.290 1.00 97.81 90 SER A C 1
ATOM 666 O O . SER A 1 90 ? -13.747 -8.042 13.843 1.00 97.81 90 SER A O 1
ATOM 668 N N . LEU A 1 91 ? -11.929 -6.728 13.894 1.00 97.88 91 LEU A N 1
ATOM 669 C CA . LEU A 1 91 ? -12.153 -6.235 15.254 1.00 97.88 91 LEU A CA 1
ATOM 670 C C . LEU A 1 91 ? -13.411 -5.365 15.329 1.00 97.88 91 LEU A C 1
ATOM 672 O O . LEU A 1 91 ? -14.208 -5.491 16.259 1.00 97.88 91 LEU A O 1
ATOM 676 N N . PHE A 1 92 ? -13.624 -4.508 14.332 1.00 98.00 92 PHE A N 1
ATOM 677 C CA . PHE A 1 92 ? -14.848 -3.722 14.229 1.00 98.00 92 PHE A CA 1
ATOM 678 C C . PHE A 1 92 ? -16.089 -4.619 14.094 1.00 98.00 92 PHE A C 1
ATOM 680 O O . PHE A 1 92 ? -17.060 -4.436 14.825 1.00 98.00 92 PHE A O 1
ATOM 687 N N . ALA A 1 93 ? -16.032 -5.638 13.232 1.00 97.38 93 ALA A N 1
ATOM 688 C CA . ALA A 1 93 ? -17.110 -6.608 13.046 1.00 97.38 93 ALA A CA 1
ATOM 689 C C . ALA A 1 93 ? -17.382 -7.455 14.304 1.00 97.38 93 ALA A C 1
ATOM 691 O O . ALA A 1 93 ? -18.528 -7.812 14.565 1.00 97.38 93 ALA A O 1
ATOM 692 N N . ALA A 1 94 ? -16.356 -7.727 15.115 1.00 97.62 94 ALA A N 1
ATOM 693 C CA . ALA A 1 94 ? -16.486 -8.407 16.404 1.00 97.62 94 ALA A CA 1
ATOM 694 C C . ALA A 1 94 ? -17.092 -7.524 17.519 1.00 97.62 94 ALA A C 1
ATOM 696 O O . ALA A 1 94 ? -17.229 -7.974 18.655 1.00 97.62 94 ALA A O 1
ATOM 697 N N . GLY A 1 95 ? -17.465 -6.274 17.220 1.00 97.25 95 GLY A N 1
ATOM 698 C CA . GLY A 1 95 ? -18.131 -5.374 18.163 1.00 97.25 95 GLY A CA 1
ATOM 699 C C . GLY A 1 95 ? -17.183 -4.609 19.087 1.00 97.25 95 GLY A C 1
ATOM 700 O O . GLY A 1 95 ? -17.626 -4.038 20.086 1.00 97.25 95 GLY A O 1
ATOM 701 N N . HIS A 1 96 ? -15.880 -4.565 18.784 1.00 98.19 96 HIS A N 1
ATOM 702 C CA . HIS A 1 96 ? -14.962 -3.711 19.533 1.00 98.19 96 HIS A CA 1
ATOM 703 C C . HIS A 1 96 ? -15.323 -2.228 19.367 1.00 98.19 96 HIS A C 1
ATOM 705 O O . HIS A 1 96 ? -15.750 -1.775 18.306 1.00 98.19 96 HIS A O 1
ATOM 711 N N . HIS A 1 97 ? -15.107 -1.449 20.433 1.00 97.38 97 HIS A N 1
ATOM 712 C CA . HIS A 1 97 ? -15.418 -0.021 20.440 1.00 97.38 97 HIS A CA 1
ATOM 713 C C . HIS A 1 97 ? -14.691 0.718 19.294 1.00 97.38 97 HIS A C 1
ATOM 715 O O . HIS A 1 97 ? -13.466 0.587 19.200 1.00 97.38 97 HIS A O 1
ATOM 721 N N . PRO A 1 98 ? -15.378 1.557 18.489 1.00 97.25 98 PRO A N 1
ATOM 722 C CA . PRO A 1 98 ? -14.800 2.215 17.314 1.00 97.25 98 PRO A CA 1
ATOM 723 C C . PRO A 1 98 ? -13.464 2.922 17.570 1.00 97.25 98 PRO A C 1
ATOM 725 O O . PRO A 1 98 ? -12.487 2.686 16.866 1.00 97.25 98 PRO A O 1
ATOM 728 N N . LEU A 1 99 ? -13.380 3.723 18.637 1.00 97.31 99 LEU A N 1
ATOM 729 C CA . LEU A 1 99 ? -12.139 4.429 18.986 1.00 97.31 99 LEU A CA 1
ATOM 730 C C . LEU A 1 99 ? -10.966 3.486 19.301 1.00 97.31 99 LEU A C 1
ATOM 732 O O . LEU A 1 99 ? -9.823 3.843 19.038 1.00 97.31 99 LEU A O 1
ATOM 736 N N . LYS A 1 100 ? -11.227 2.279 19.828 1.00 98.00 100 LYS A N 1
ATOM 737 C CA . LYS A 1 100 ? -10.166 1.287 20.061 1.00 98.00 100 LYS A CA 1
ATOM 738 C C . LYS A 1 100 ? -9.658 0.722 18.743 1.00 98.00 100 LYS A C 1
ATOM 740 O O . LYS A 1 100 ? -8.452 0.626 18.566 1.00 98.00 100 LYS A O 1
ATOM 745 N N . VAL A 1 101 ? -10.564 0.403 17.817 1.00 98.31 101 VAL A N 1
ATOM 746 C CA . VAL A 1 101 ? -10.196 -0.083 16.480 1.00 98.31 101 VAL A CA 1
ATOM 747 C C . VAL A 1 101 ? -9.343 0.950 15.744 1.00 98.31 101 VAL A C 1
ATOM 749 O O . VAL A 1 101 ? -8.296 0.592 15.213 1.00 98.31 101 VAL A O 1
ATOM 752 N N . VAL A 1 102 ? -9.741 2.227 15.777 1.00 98.12 102 VAL A N 1
ATOM 753 C CA . VAL A 1 102 ? -8.960 3.321 15.174 1.00 98.12 102 VAL A CA 1
ATOM 754 C C . VAL A 1 102 ? -7.576 3.423 15.814 1.00 98.12 102 VAL A C 1
ATOM 756 O O . VAL A 1 102 ? -6.580 3.402 15.097 1.00 98.12 102 VAL A O 1
ATOM 759 N N . ALA A 1 103 ? -7.492 3.453 17.148 1.00 97.88 103 ALA A N 1
ATOM 760 C CA . ALA A 1 103 ? -6.214 3.550 17.856 1.00 97.88 103 ALA A CA 1
ATOM 761 C C . ALA A 1 103 ? -5.280 2.362 17.566 1.00 97.88 103 ALA A C 1
ATOM 763 O O . ALA A 1 103 ? -4.075 2.530 17.385 1.00 97.88 103 ALA A O 1
ATOM 764 N N . TRP A 1 104 ? -5.826 1.148 17.495 1.00 97.56 104 TRP A N 1
ATOM 765 C CA . TRP A 1 104 ? -5.060 -0.044 17.149 1.00 97.56 104 TRP A CA 1
ATOM 766 C C . TRP A 1 104 ? -4.566 -0.015 15.706 1.00 97.56 104 TRP A C 1
ATOM 768 O O . TRP A 1 104 ? -3.391 -0.291 15.465 1.00 97.56 104 TRP A O 1
ATOM 778 N N . ARG A 1 105 ? -5.426 0.358 14.752 1.00 97.69 105 ARG A N 1
ATOM 779 C CA . ARG A 1 105 ? -5.042 0.472 13.341 1.00 97.69 105 ARG A CA 1
ATOM 780 C C . ARG A 1 105 ? -3.969 1.538 13.130 1.00 97.69 105 ARG A C 1
ATOM 782 O O . ARG A 1 105 ? -3.064 1.313 12.325 1.00 97.69 105 ARG A O 1
ATOM 789 N N . ASP A 1 106 ? -4.063 2.651 13.851 1.00 96.50 106 ASP A N 1
ATOM 790 C CA . ASP A 1 106 ? -3.080 3.730 13.807 1.00 96.50 106 ASP A CA 1
ATOM 791 C C . ASP A 1 106 ? -1.734 3.293 14.402 1.00 96.50 106 ASP A C 1
ATOM 793 O O . ASP A 1 106 ? -0.690 3.488 13.788 1.00 96.50 106 ASP A O 1
ATOM 797 N N . SER A 1 107 ? -1.744 2.563 15.524 1.00 95.44 107 SER A N 1
ATOM 798 C CA . SER A 1 107 ? -0.515 2.005 16.106 1.00 95.44 107 SER A CA 1
ATOM 799 C C . SER A 1 107 ? 0.263 1.132 15.119 1.00 95.44 107 SER A C 1
ATOM 801 O O . SER A 1 107 ? 1.491 1.211 15.070 1.00 95.44 107 SER A O 1
ATOM 803 N N . VAL A 1 108 ? -0.428 0.296 14.336 1.00 95.69 108 VAL A N 1
ATOM 804 C CA . VAL A 1 108 ? 0.231 -0.523 13.308 1.00 95.69 108 VAL A CA 1
ATOM 805 C C . VAL A 1 108 ? 0.676 0.334 12.122 1.00 95.69 108 VAL A C 1
ATOM 807 O O . VAL A 1 108 ? 1.796 0.168 11.644 1.00 95.69 108 VAL A O 1
ATOM 810 N N . TYR A 1 109 ? -0.139 1.310 11.708 1.00 97.06 109 TYR A N 1
ATOM 811 C CA . TYR A 1 109 ? 0.202 2.228 10.620 1.00 97.06 109 TYR A CA 1
ATOM 812 C C . TYR A 1 109 ? 1.526 2.968 10.854 1.00 97.06 109 TYR A C 1
ATOM 814 O O . TYR A 1 109 ? 2.357 3.017 9.952 1.00 97.06 109 TYR A O 1
ATOM 822 N N . GLN A 1 110 ? 1.770 3.453 12.075 1.00 94.12 110 GLN A N 1
ATOM 823 C CA . GLN A 1 110 ? 3.007 4.163 12.432 1.00 94.12 110 GLN A CA 1
ATOM 824 C C . GLN A 1 110 ? 4.287 3.338 12.200 1.00 94.12 110 GLN A C 1
ATOM 826 O O . GLN A 1 110 ? 5.372 3.901 12.067 1.00 94.12 110 GLN A O 1
ATOM 831 N N . ARG A 1 111 ? 4.184 2.003 12.145 1.00 92.31 111 ARG A N 1
ATOM 832 C CA . ARG A 1 111 ? 5.321 1.106 11.879 1.00 92.31 111 ARG A CA 1
ATOM 833 C C . ARG A 1 111 ? 5.500 0.776 10.397 1.00 92.31 111 ARG A C 1
ATOM 835 O O . ARG A 1 111 ? 6.588 0.356 10.013 1.00 92.31 111 ARG A O 1
ATOM 842 N N . LEU A 1 112 ? 4.472 0.988 9.573 1.00 92.31 112 LEU A N 1
ATOM 843 C CA . LEU A 1 112 ? 4.430 0.548 8.177 1.00 92.31 112 LEU A CA 1
ATOM 844 C C . LEU A 1 112 ? 5.539 1.190 7.329 1.00 92.31 112 LEU A C 1
ATOM 846 O O . LEU A 1 112 ? 6.232 0.500 6.591 1.00 92.31 112 LEU A O 1
ATOM 850 N N . SER A 1 113 ? 5.761 2.501 7.459 1.00 81.69 113 SER A N 1
ATOM 851 C CA . SER A 1 113 ? 6.772 3.218 6.660 1.00 81.69 113 SER A CA 1
ATOM 852 C C . SER A 1 113 ? 8.216 2.840 7.007 1.00 81.69 113 SER A C 1
ATOM 854 O O . SER A 1 113 ? 9.126 3.089 6.220 1.00 81.69 113 SER A O 1
ATOM 856 N N . GLN A 1 114 ? 8.430 2.227 8.171 1.00 85.19 114 GLN A N 1
ATOM 857 C CA . GLN A 1 114 ? 9.744 1.796 8.643 1.00 85.19 114 GLN A CA 1
ATOM 858 C C . GLN A 1 114 ? 9.999 0.314 8.359 1.00 85.19 114 GLN A C 1
ATOM 860 O O . GLN A 1 114 ? 11.089 -0.176 8.647 1.00 85.19 114 GLN A O 1
ATOM 865 N N . THR A 1 115 ? 9.022 -0.419 7.819 1.00 88.88 115 THR A N 1
ATOM 866 C CA . THR A 1 115 ? 9.140 -1.857 7.590 1.00 88.88 115 THR A CA 1
ATOM 867 C C . THR A 1 115 ? 10.204 -2.187 6.542 1.00 88.88 115 THR A C 1
ATOM 869 O O . THR A 1 115 ? 10.253 -1.610 5.457 1.00 88.88 115 THR 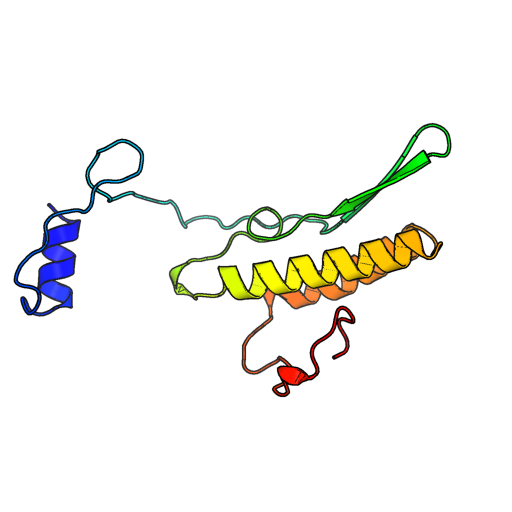A O 1
ATOM 872 N N . SER A 1 116 ? 11.043 -3.167 6.857 1.00 88.25 116 SER A N 1
ATOM 873 C CA . SER A 1 116 ? 12.073 -3.719 5.989 1.00 88.25 116 SER A CA 1
ATOM 874 C C . SER A 1 116 ? 12.169 -5.238 6.189 1.00 88.25 116 SER A C 1
ATOM 876 O O . SER A 1 116 ? 11.747 -5.765 7.221 1.00 88.25 116 SER A O 1
ATOM 878 N N . PRO A 1 117 ? 12.792 -5.976 5.256 1.00 86.31 117 PRO A N 1
ATOM 879 C CA . PRO A 1 117 ? 13.033 -7.405 5.451 1.00 86.31 117 PRO A CA 1
ATOM 880 C C . PRO A 1 117 ? 13.847 -7.738 6.713 1.00 86.31 117 PRO A C 1
ATOM 882 O O . PRO A 1 117 ? 13.759 -8.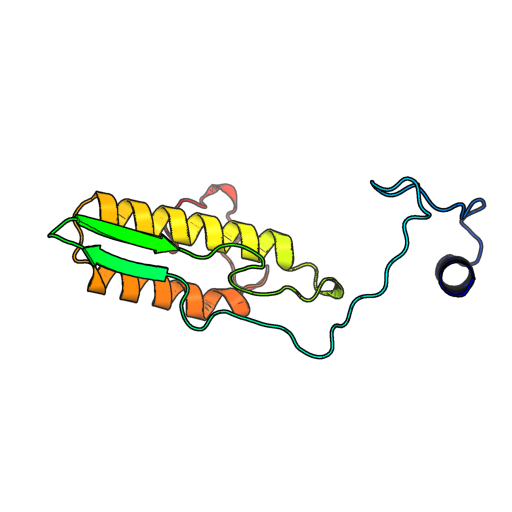852 7.218 1.00 86.31 117 PRO A O 1
ATOM 885 N N . SER A 1 118 ? 14.652 -6.798 7.227 1.00 87.38 118 SER A N 1
ATOM 886 C CA . SER A 1 118 ? 15.503 -7.021 8.401 1.00 87.38 118 SER A CA 1
ATOM 887 C C . SER A 1 118 ? 14.804 -6.776 9.739 1.00 87.38 118 SER A C 1
ATOM 889 O O . SER A 1 118 ? 15.297 -7.262 10.754 1.00 87.38 118 SER A O 1
ATOM 891 N N . ASN A 1 119 ? 13.686 -6.043 9.764 1.00 88.06 119 ASN A N 1
ATOM 892 C CA . ASN A 1 119 ? 12.942 -5.740 10.993 1.00 88.06 119 ASN A CA 1
ATOM 893 C C . ASN A 1 119 ? 11.576 -6.439 11.084 1.00 88.06 119 ASN A C 1
ATOM 895 O O . ASN A 1 119 ? 10.813 -6.169 12.011 1.00 88.06 119 ASN A O 1
ATOM 899 N N . MET A 1 120 ? 11.301 -7.360 10.159 1.00 88.94 120 MET A N 1
ATOM 900 C CA . MET A 1 120 ? 10.112 -8.208 10.159 1.00 88.94 120 MET A CA 1
ATOM 901 C C . MET A 1 120 ? 10.421 -9.620 10.666 1.00 88.94 120 MET A C 1
ATOM 903 O O . MET A 1 120 ? 11.546 -10.104 10.502 1.00 88.94 120 MET A O 1
ATOM 907 N N . PRO A 1 121 ? 9.428 -10.316 11.253 1.00 86.81 121 PRO A N 1
ATOM 908 C CA . PRO A 1 121 ? 9.545 -11.734 11.563 1.00 86.81 121 PRO A CA 1
ATOM 909 C C . PRO A 1 121 ? 9.975 -12.538 10.329 1.00 86.81 121 PRO A C 1
ATOM 911 O O . PRO A 1 121 ? 9.387 -12.419 9.259 1.00 86.81 121 PRO A O 1
ATOM 914 N N . GLN A 1 122 ? 11.005 -13.374 10.475 1.00 87.25 122 GLN A N 1
ATOM 915 C CA . GLN A 1 122 ? 11.539 -14.169 9.358 1.00 87.25 122 GLN A CA 1
ATOM 916 C C . GLN A 1 122 ? 10.718 -15.429 9.063 1.00 87.25 122 GLN A C 1
ATOM 918 O O . GLN A 1 122 ? 10.894 -16.063 8.022 1.00 87.25 122 GLN A O 1
ATOM 923 N N . ASN A 1 123 ? 9.832 -15.823 9.979 1.00 89.06 123 ASN A N 1
ATOM 924 C CA . ASN A 1 123 ? 8.979 -16.983 9.784 1.00 89.06 123 ASN A CA 1
ATOM 925 C C . ASN A 1 123 ? 7.759 -16.611 8.933 1.00 89.06 123 ASN A C 1
ATOM 927 O O . ASN A 1 123 ? 6.650 -16.458 9.437 1.00 89.06 123 ASN A O 1
ATOM 931 N N . PHE A 1 124 ? 7.958 -16.494 7.621 1.00 87.00 124 PHE A N 1
ATOM 932 C CA . PHE A 1 124 ? 6.892 -16.071 6.712 1.00 87.00 124 PHE A CA 1
ATOM 933 C C . PHE A 1 124 ? 5.655 -16.982 6.746 1.00 87.00 124 PHE A C 1
ATOM 935 O O . PHE A 1 124 ? 4.545 -16.524 6.491 1.00 87.00 124 PHE A O 1
ATOM 942 N N . ALA A 1 125 ? 5.830 -18.261 7.096 1.00 90.69 125 ALA A N 1
ATOM 943 C CA . ALA A 1 125 ? 4.738 -19.224 7.202 1.00 90.69 125 ALA A CA 1
ATOM 944 C C . ALA A 1 125 ? 3.828 -18.990 8.422 1.00 90.69 125 ALA A C 1
ATOM 946 O O . ALA A 1 125 ? 2.715 -19.513 8.444 1.00 90.69 125 ALA A O 1
ATOM 947 N N . SER A 1 126 ? 4.278 -18.234 9.432 1.00 91.00 126 SER A N 1
ATOM 948 C CA . SER A 1 126 ? 3.470 -17.915 10.614 1.00 91.00 126 SER A CA 1
ATOM 949 C C . SER A 1 126 ? 2.716 -16.595 10.516 1.00 91.00 126 SER A C 1
ATOM 951 O O . SER A 1 126 ? 1.963 -16.293 11.438 1.00 91.00 126 SER A O 1
ATOM 953 N N . HIS A 1 127 ? 2.885 -15.816 9.442 1.00 89.06 127 HIS A N 1
ATOM 954 C CA . HIS A 1 127 ? 2.129 -14.578 9.283 1.00 89.06 127 HIS A CA 1
ATOM 955 C C . HIS A 1 127 ? 0.627 -14.857 9.192 1.00 89.06 127 HIS A C 1
ATOM 957 O O . HIS A 1 127 ? 0.162 -15.732 8.461 1.00 89.06 127 HIS A O 1
ATOM 963 N N . THR A 1 128 ? -0.139 -14.069 9.935 1.00 91.31 128 THR A N 1
ATOM 964 C CA . THR A 1 128 ? -1.602 -14.108 9.951 1.00 91.31 128 THR A CA 1
ATOM 965 C C . THR A 1 128 ? -2.161 -12.700 9.745 1.00 91.31 128 THR A C 1
ATOM 967 O O . THR A 1 128 ? -1.422 -11.761 9.469 1.00 91.31 128 THR A O 1
ATOM 970 N N . LEU A 1 129 ? -3.475 -12.526 9.915 1.00 91.44 129 LEU A N 1
ATOM 971 C CA . LEU A 1 129 ? -4.070 -11.189 10.010 1.00 91.44 129 LEU A CA 1
ATOM 972 C C . LEU A 1 129 ? -3.588 -10.417 11.248 1.00 91.44 129 LEU A C 1
ATOM 974 O O . LEU A 1 129 ? -3.657 -9.198 11.268 1.00 91.44 129 LEU A O 1
ATOM 978 N N . SER A 1 130 ? -3.144 -11.100 12.305 1.00 91.19 130 SER A N 1
ATOM 979 C CA . SER A 1 130 ? -2.668 -10.422 13.509 1.00 91.19 130 SER A CA 1
ATOM 980 C C . SER A 1 130 ? -1.333 -9.716 13.232 1.00 91.19 130 SER A C 1
ATOM 982 O O . SER A 1 130 ? -0.384 -10.382 12.827 1.00 91.19 130 SER A O 1
ATOM 984 N N . PRO A 1 131 ? -1.190 -8.416 13.545 1.00 91.38 131 PRO A N 1
ATOM 985 C CA . PRO A 1 131 ? 0.055 -7.672 13.325 1.00 91.38 131 PRO A CA 1
ATOM 986 C C . PRO A 1 131 ? 1.203 -8.095 14.260 1.00 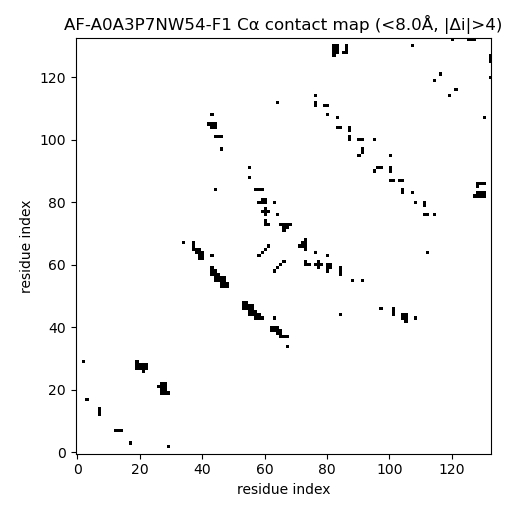91.38 131 PRO A C 1
ATOM 988 O O . PRO A 1 131 ? 2.295 -7.539 14.189 1.00 91.38 131 PRO A O 1
ATOM 991 N N . ASN A 1 132 ? 0.959 -9.050 15.164 1.00 87.94 132 ASN A N 1
ATOM 992 C CA . ASN A 1 132 ? 1.932 -9.550 16.138 1.00 87.94 132 ASN A CA 1
ATOM 993 C C . ASN A 1 132 ? 2.604 -10.871 15.709 1.00 87.94 132 ASN A C 1
ATOM 995 O O . ASN A 1 132 ? 3.259 -11.496 16.543 1.00 87.94 132 ASN A O 1
ATOM 999 N N . THR A 1 133 ? 2.385 -11.336 14.474 1.00 83.62 133 THR A N 1
ATOM 1000 C CA . THR A 1 133 ? 2.901 -12.623 13.965 1.00 83.62 133 THR A CA 1
ATOM 1001 C C . THR A 1 133 ? 4.024 -12.472 12.964 1.00 83.62 133 THR A C 1
ATOM 1003 O O . THR A 1 133 ? 3.850 -11.644 12.041 1.00 83.62 133 THR A O 1
#

Organism: Dibothriocephalus latus (NCBI:txid60516)

Solvent-accessible surface area (backbone atoms only — not comparable to full-atom values): 8261 Å² total; per-residue (Å²): 108,69,70,55,54,50,51,36,59,78,48,73,58,71,66,91,74,81,76,66,57,66,38,100,84,72,41,68,61,74,87,87,82,83,78,90,70,78,56,64,52,95,62,51,53,52,74,50,71,58,95,91,46,74,45,83,45,67,45,43,31,62,76,29,46,43,58,62,70,94,75,65,48,47,68,60,50,22,51,51,33,44,36,47,41,52,35,37,50,50,43,45,74,71,66,48,58,67,72,56,38,47,53,53,43,43,61,54,51,76,47,52,87,72,65,45,88,86,79,46,76,83,61,69,88,61,54,60,55,54,95,88,77

Secondary structure (DSSP, 8-state):
-HHHHHHHHHTTT--S--PPPB-TTSSBS------S---B-S-SEEEEEETTEEEEEE--GGGTB---GGGT-HHHHHHHHHHHHHHHHHHHHTT--HHHHHHHHHHHHHHHTT--TTTS-S-GGG--SSTT-

Sequence (133 aa):
QLSRDVATFATHGGLSRLDFATNAHGQPDVAIFDFTSLSAAEYACRIVDRLGRPLCQCLVGDALVEPFWPTGSGCALGFLSALDAAWATSLFAAGHHPLKVVAWRDSVYQRLSQTSPSNMPQNFASHTLSPNT

Nearest PDB structures (foldseek):
  2bra-assembly1_A  TM=9.833E-01  e=5.686E-10  Mus musculus
  2c4c-assembly2_B  TM=9.837E-01  e=6.049E-10  Mus musculus
  2bra-assembly2_B  TM=9.819E-01  e=7.745E-10  Mus musculus
  4txk-assembly1_A  TM=9.859E-01  e=9.916E-10  Mus musculus
  6ici-assembly1_A  TM=9.921E-01  e=1.626E-09  Homo sapiens

Foldseek 3Di:
DVVVVVVCVVCVVPDVDDFADADPVRDRPDDDDDPPDWDADPFQWDWDDDPNDIDIDGDAFCRHTNDPVVVVCRVVLRVLSVLLSVLLVVCVVVVHDRVVSRVSSVVLSVCSVVDDCVPDDPPPVPDDSDPVD

pLDDT: mean 94.44, std 4.08, range [71.12, 98.31]